Protein AF-A0A9D4GSA9-F1 (afdb_monomer_lite)

Secondary structure (DSSP, 8-state):
--S----------EEEETTEEEETT-EEE-TTSSSEEEE-TTS-EEE--PPPPPP-

Radius of gyration: 16.26 Å; chains: 1; bounding box: 36×24×48 Å

Organism: Dreissena polymorpha (NCBI:txid45954)

Structure (mmCIF, N/CA/C/O backbone):
data_AF-A0A9D4G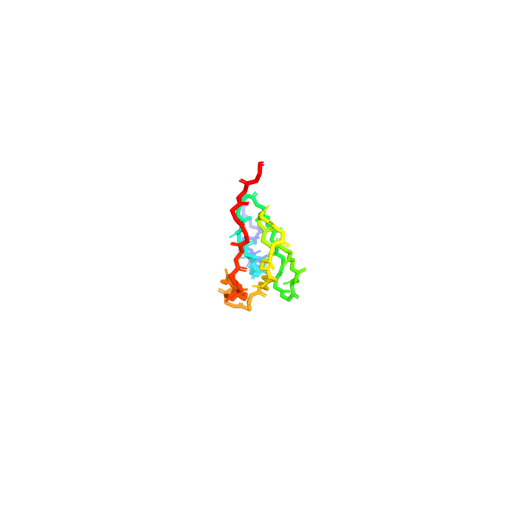SA9-F1
#
_entry.id   AF-A0A9D4GSA9-F1
#
loop_
_atom_site.group_PDB
_atom_site.id
_atom_site.type_symbol
_atom_site.label_atom_id
_atom_site.label_alt_id
_atom_site.label_comp_id
_atom_site.label_asym_id
_atom_site.label_entity_id
_atom_site.label_seq_id
_atom_site.pdbx_PDB_ins_code
_atom_site.Cartn_x
_atom_site.Cartn_y
_atom_site.Cartn_z
_atom_site.occupancy
_atom_site.B_iso_or_equiv
_atom_site.auth_seq_id
_atom_site.auth_comp_id
_atom_site.auth_asym_id
_atom_site.auth_atom_id
_atom_site.pdbx_PDB_model_num
ATOM 1 N N . MET A 1 1 ? -20.663 16.228 33.996 1.00 53.50 1 MET A N 1
ATOM 2 C CA . MET A 1 1 ? -19.761 15.197 33.426 1.00 53.50 1 MET A CA 1
ATOM 3 C C . MET A 1 1 ? -20.540 13.914 33.142 1.00 53.50 1 MET A C 1
ATOM 5 O O . MET A 1 1 ? -20.164 12.836 33.568 1.00 53.50 1 MET A O 1
ATOM 9 N N . ILE A 1 2 ? -21.682 14.041 32.476 1.00 64.94 2 ILE A N 1
ATOM 10 C CA . ILE A 1 2 ? -22.638 12.950 32.262 1.00 64.94 2 ILE A CA 1
ATOM 11 C C . ILE A 1 2 ? -23.256 13.156 30.890 1.00 64.94 2 ILE A C 1
ATOM 13 O O . ILE A 1 2 ? -24.420 13.494 30.778 1.00 64.94 2 ILE A O 1
ATOM 17 N N . VAL A 1 3 ? -22.436 13.040 29.850 1.00 52.81 3 VAL A N 1
ATOM 18 C CA . VAL A 1 3 ? -22.913 12.696 28.512 1.00 52.81 3 VAL A CA 1
ATOM 19 C C . VAL A 1 3 ? -21.790 11.883 27.886 1.00 52.81 3 VAL A C 1
ATOM 21 O O . VAL A 1 3 ? -20.841 12.424 27.336 1.00 52.81 3 VAL A O 1
ATOM 24 N N . SER A 1 4 ? -21.880 10.570 28.065 1.00 55.94 4 SER A N 1
ATOM 25 C CA . SER A 1 4 ? -21.647 9.659 26.957 1.00 55.94 4 SER A CA 1
ATOM 26 C C . SER A 1 4 ? -20.324 9.838 26.209 1.00 55.94 4 SER A C 1
ATOM 28 O O . SER A 1 4 ? -20.303 10.303 25.073 1.00 55.94 4 SER A O 1
ATOM 30 N N . VAL A 1 5 ? -19.254 9.254 26.753 1.00 54.81 5 VAL A N 1
ATOM 31 C CA . VAL A 1 5 ? -18.276 8.541 25.915 1.00 54.81 5 VAL A CA 1
ATOM 32 C C . VAL A 1 5 ? -18.989 7.320 25.309 1.00 54.81 5 VAL A C 1
ATOM 34 O O . VAL A 1 5 ? -18.592 6.176 25.506 1.00 54.81 5 VAL A O 1
ATOM 37 N N . ILE A 1 6 ? -20.104 7.535 24.601 1.00 58.41 6 ILE A N 1
ATOM 38 C CA . ILE A 1 6 ? -20.541 6.569 23.611 1.00 58.41 6 ILE A CA 1
ATOM 39 C C . ILE A 1 6 ? -19.489 6.764 22.530 1.00 58.41 6 ILE A C 1
ATOM 41 O O . ILE A 1 6 ? -19.617 7.619 21.656 1.00 58.41 6 ILE A O 1
ATOM 45 N N . LEU A 1 7 ? -18.392 6.020 22.680 1.00 55.84 7 LEU A N 1
ATOM 46 C CA . LEU A 1 7 ? -17.504 5.640 21.602 1.00 55.84 7 LEU A CA 1
ATOM 47 C C . LEU A 1 7 ? -18.382 4.934 20.563 1.00 55.84 7 LEU A C 1
ATOM 49 O O . LEU A 1 7 ? -18.290 3.731 20.366 1.00 55.84 7 LEU A O 1
ATOM 53 N N . LEU A 1 8 ? -19.178 5.697 19.818 1.00 54.47 8 LEU A N 1
ATOM 54 C CA . LEU A 1 8 ? -19.368 5.420 18.410 1.00 54.47 8 LEU A CA 1
ATOM 55 C C . LEU A 1 8 ? -18.033 5.754 17.733 1.00 54.47 8 LEU A C 1
ATOM 57 O O . LEU A 1 8 ? -17.983 6.519 16.776 1.00 54.47 8 LEU A O 1
ATOM 61 N N . ALA A 1 9 ? -16.930 5.152 18.193 1.00 59.25 9 ALA A N 1
ATOM 62 C CA . ALA A 1 9 ? -15.935 4.711 17.251 1.00 59.25 9 ALA A CA 1
ATOM 63 C C . ALA A 1 9 ? -16.674 3.646 16.438 1.00 59.25 9 ALA A C 1
ATOM 65 O O . ALA A 1 9 ? -16.509 2.447 16.639 1.00 59.25 9 ALA A O 1
ATOM 66 N N . ASN A 1 10 ? -17.529 4.098 15.514 1.00 59.19 10 ASN A N 1
ATOM 67 C CA . ASN A 1 10 ? -17.626 3.449 14.234 1.00 59.19 10 ASN 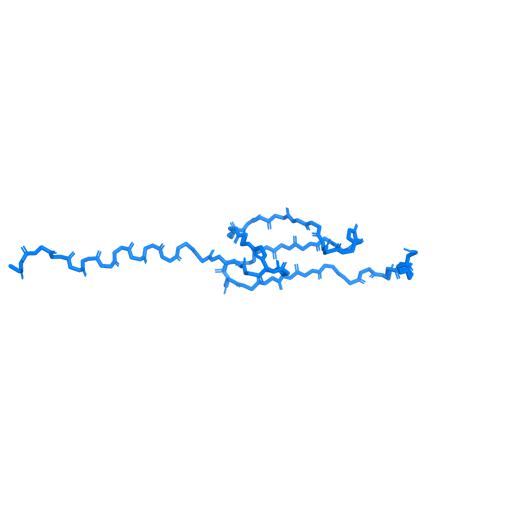A CA 1
ATOM 68 C C . ASN A 1 10 ? -16.192 3.520 13.734 1.00 59.19 10 ASN A C 1
ATOM 70 O O . ASN A 1 10 ? -15.795 4.484 13.083 1.00 59.19 10 ASN A O 1
ATOM 74 N N . ALA A 1 11 ? -15.382 2.556 14.166 1.00 61.03 11 ALA A N 1
ATOM 75 C CA . ALA A 1 11 ? -14.096 2.279 13.593 1.00 61.03 11 ALA A CA 1
ATOM 76 C C . ALA A 1 11 ? -14.446 1.719 12.223 1.00 61.03 11 ALA A C 1
ATOM 78 O O . ALA A 1 11 ? -14.395 0.513 12.000 1.00 61.03 11 ALA A O 1
ATOM 79 N N . ASN A 1 12 ? -14.928 2.604 11.342 1.00 69.62 12 ASN A N 1
ATOM 80 C CA . ASN A 1 12 ? -14.909 2.362 9.927 1.00 69.62 12 ASN A CA 1
ATOM 81 C C . ASN A 1 12 ? -13.440 2.100 9.666 1.00 69.62 12 ASN A C 1
ATOM 83 O O . ASN A 1 12 ? -12.603 2.991 9.838 1.00 69.62 12 ASN A O 1
ATOM 87 N N . LYS A 1 13 ? -13.122 0.820 9.509 1.00 86.69 13 LYS A N 1
ATOM 88 C CA . LYS A 1 13 ? -11.742 0.394 9.496 1.00 86.69 13 LYS A CA 1
ATOM 89 C C . LYS A 1 13 ? -11.143 1.043 8.259 1.00 86.69 13 LYS A C 1
ATOM 91 O O . LYS A 1 13 ? -11.763 1.047 7.201 1.00 86.69 13 LYS A O 1
ATOM 96 N N . VAL A 1 14 ? -9.999 1.679 8.424 1.00 92.81 14 VAL A N 1
ATOM 97 C CA . VAL A 1 14 ? -9.276 2.284 7.311 1.00 92.81 14 VAL A CA 1
ATOM 98 C C . VAL A 1 14 ? -7.993 1.509 7.100 1.00 92.81 14 VAL A C 1
ATOM 100 O O . VAL A 1 14 ? -7.484 0.870 8.025 1.00 92.81 14 VAL A O 1
ATOM 103 N N . CYS A 1 15 ? -7.488 1.565 5.880 1.00 95.44 15 CYS A N 1
ATOM 104 C CA . CYS A 1 15 ? -6.169 1.080 5.544 1.00 95.44 15 CYS A CA 1
ATOM 105 C C . CYS A 1 15 ? -5.229 2.267 5.371 1.00 95.44 15 CYS A C 1
ATOM 107 O O . CYS A 1 15 ? -5.572 3.241 4.701 1.00 95.44 15 CYS A O 1
ATOM 109 N N . GLU A 1 16 ? -4.033 2.168 5.937 1.00 95.25 16 GLU A N 1
ATOM 110 C CA . GLU A 1 16 ? -2.958 3.121 5.679 1.00 95.25 16 GLU A CA 1
ATOM 111 C C . GLU A 1 16 ? -1.986 2.519 4.664 1.00 95.25 16 GLU A C 1
ATOM 113 O O . GLU A 1 16 ? -1.472 1.415 4.858 1.00 95.25 16 GLU A O 1
ATOM 118 N N . TYR A 1 17 ? -1.746 3.235 3.566 1.00 95.56 17 TYR A N 1
ATOM 119 C CA . TYR A 1 17 ? -0.807 2.826 2.527 1.00 95.56 17 TYR A CA 1
ATOM 120 C C . TYR A 1 17 ? -0.016 4.019 2.006 1.00 95.56 17 TYR A C 1
ATOM 122 O O . TYR A 1 17 ? -0.594 4.997 1.535 1.00 95.56 17 TYR A O 1
ATOM 130 N N . ASN A 1 18 ? 1.314 3.933 2.080 1.00 93.81 18 ASN A N 1
ATOM 131 C CA . ASN A 1 18 ? 2.241 4.971 1.620 1.00 93.81 18 ASN A CA 1
ATOM 132 C C . ASN A 1 18 ? 1.894 6.394 2.121 1.00 93.81 18 ASN A C 1
ATOM 134 O O . ASN A 1 18 ? 1.940 7.365 1.370 1.00 93.81 18 ASN A O 1
ATOM 138 N N . GLY A 1 19 ? 1.482 6.508 3.389 1.00 93.88 19 GLY A N 1
ATOM 139 C CA . GLY A 1 19 ? 1.087 7.778 4.014 1.00 93.88 19 GLY A CA 1
ATOM 140 C C . GLY A 1 19 ? -0.324 8.273 3.670 1.00 93.88 19 GLY A C 1
ATOM 141 O O . GLY A 1 19 ? -0.734 9.309 4.186 1.00 93.88 19 GLY A O 1
ATOM 142 N N . ASN A 1 20 ? -1.077 7.541 2.844 1.00 94.56 20 ASN A N 1
ATOM 143 C CA . ASN A 1 20 ? -2.471 7.836 2.518 1.00 94.56 20 ASN A CA 1
ATOM 144 C C . ASN A 1 20 ? -3.426 6.919 3.289 1.00 94.56 20 ASN A C 1
ATOM 146 O O . ASN A 1 20 ? -3.085 5.784 3.627 1.00 94.56 20 ASN A O 1
ATOM 150 N N . THR A 1 21 ? -4.647 7.399 3.512 1.00 95.75 21 THR A N 1
ATOM 151 C CA . THR A 1 21 ? -5.722 6.651 4.172 1.00 95.75 21 THR A CA 1
ATOM 152 C C . THR A 1 21 ? -6.797 6.264 3.159 1.00 95.75 21 THR A C 1
ATOM 154 O O . THR A 1 21 ? -7.279 7.116 2.415 1.00 95.75 21 THR A O 1
ATOM 157 N N . 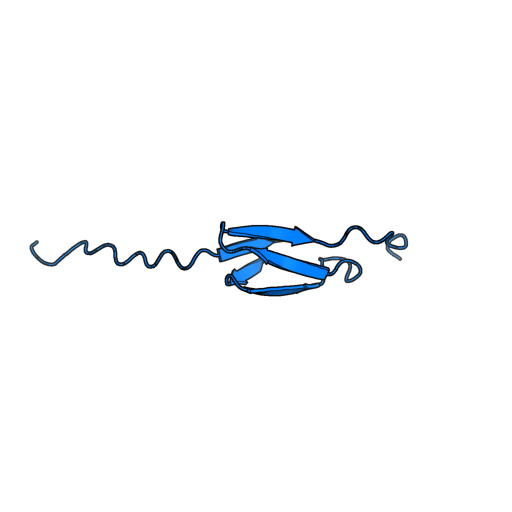TYR A 1 22 ? -7.196 4.993 3.169 1.00 95.19 22 TYR A N 1
ATOM 158 C CA . TYR A 1 22 ? -8.212 4.412 2.290 1.00 95.19 22 TYR A CA 1
ATOM 159 C C . TYR A 1 22 ? -9.329 3.778 3.118 1.00 95.19 22 TYR A C 1
ATOM 161 O O . TYR A 1 22 ? -9.071 3.170 4.160 1.00 95.19 22 TYR A O 1
ATOM 169 N N . ASN A 1 23 ? -10.569 3.900 2.659 1.00 95.25 23 ASN A N 1
ATOM 170 C CA . ASN A 1 23 ? -11.716 3.248 3.279 1.00 95.25 23 ASN A CA 1
ATOM 171 C C . ASN A 1 23 ? -11.782 1.775 2.869 1.00 95.25 23 ASN A C 1
ATOM 173 O O . ASN A 1 23 ? -11.350 1.395 1.782 1.00 95.25 23 ASN A O 1
ATOM 177 N N . VAL A 1 24 ? -12.378 0.941 3.720 1.00 95.19 24 VAL A N 1
ATOM 178 C CA . VAL A 1 24 ? -12.706 -0.446 3.361 1.00 95.19 24 VAL A CA 1
ATOM 179 C C . VAL A 1 24 ? -13.502 -0.491 2.057 1.00 95.19 24 VAL A C 1
ATOM 181 O O . VAL A 1 24 ? -14.496 0.216 1.899 1.00 95.19 24 VAL A O 1
ATOM 184 N N . GLY A 1 25 ? -13.061 -1.350 1.137 1.00 94.75 25 GLY A N 1
ATOM 185 C CA . GLY A 1 25 ? -13.631 -1.489 -0.202 1.00 94.75 25 GLY A CA 1
ATOM 186 C C . GLY A 1 25 ? -12.984 -0.596 -1.264 1.00 94.75 25 GLY A C 1
ATOM 187 O O . GLY A 1 25 ? -13.195 -0.836 -2.455 1.00 94.75 25 GLY A O 1
ATOM 188 N N . ASP A 1 26 ? -12.159 0.381 -0.876 1.00 96.94 26 ASP A N 1
ATOM 189 C CA . ASP A 1 26 ? -11.425 1.199 -1.838 1.00 96.94 26 ASP A CA 1
ATOM 190 C C . ASP A 1 26 ? -10.437 0.344 -2.637 1.00 96.94 26 ASP A C 1
ATOM 192 O O . ASP A 1 26 ? -9.781 -0.558 -2.110 1.00 96.94 26 ASP A O 1
ATOM 196 N N . ASN A 1 27 ? -10.318 0.675 -3.922 1.00 97.19 27 ASN A N 1
ATOM 197 C CA . ASN A 1 27 ? -9.320 0.134 -4.833 1.00 97.19 27 ASN A CA 1
ATOM 198 C C . ASN A 1 27 ? -8.465 1.292 -5.348 1.00 97.19 27 ASN A C 1
ATOM 200 O O . ASN A 1 27 ? -8.996 2.322 -5.767 1.00 97.19 27 ASN A O 1
ATOM 204 N N . PHE A 1 28 ? -7.149 1.131 -5.324 1.00 96.62 28 PHE A N 1
ATOM 205 C CA . PHE A 1 28 ? -6.196 2.177 -5.683 1.00 96.62 28 PHE A CA 1
ATOM 206 C C . PHE A 1 28 ? -4.955 1.584 -6.351 1.00 96.62 28 PHE A C 1
ATOM 208 O O . PHE A 1 28 ? -4.746 0.373 -6.349 1.00 96.62 28 PHE A O 1
ATOM 215 N N . MET A 1 29 ? -4.139 2.436 -6.967 1.00 96.25 29 MET A N 1
ATOM 216 C CA . MET A 1 29 ? -2.849 2.025 -7.516 1.00 96.25 29 MET A CA 1
ATOM 217 C C . MET A 1 29 ? -1.761 2.202 -6.461 1.00 96.25 29 MET A C 1
ATOM 219 O O . MET A 1 29 ? -1.793 3.154 -5.683 1.00 96.25 29 MET A O 1
ATOM 223 N N . ASP A 1 30 ? -0.807 1.280 -6.455 1.00 93.88 30 ASP A N 1
ATOM 224 C CA . ASP A 1 30 ? 0.422 1.361 -5.675 1.00 93.88 30 ASP A CA 1
ATOM 225 C C . ASP A 1 30 ? 1.177 2.675 -5.962 1.00 93.88 30 ASP A C 1
ATOM 227 O O . ASP A 1 30 ? 0.948 3.328 -6.982 1.00 93.88 30 ASP A O 1
ATOM 231 N N . ALA A 1 31 ? 2.100 3.056 -5.083 1.00 89.94 31 ALA A N 1
ATOM 232 C CA . ALA A 1 31 ? 2.952 4.234 -5.189 1.00 89.94 31 ALA A CA 1
ATOM 233 C C . ALA A 1 31 ? 3.661 4.336 -6.549 1.00 89.94 31 ALA A C 1
ATOM 235 O O . ALA A 1 31 ? 3.831 5.427 -7.086 1.00 89.94 31 ALA A O 1
ATOM 236 N N . GLU A 1 32 ? 4.035 3.189 -7.115 1.00 89.69 32 GLU A N 1
ATOM 237 C CA . GLU A 1 32 ? 4.718 3.067 -8.406 1.00 89.69 32 GLU A CA 1
ATOM 238 C C . GLU A 1 32 ? 3.738 2.956 -9.592 1.00 89.69 32 GLU A C 1
ATOM 240 O O . GLU A 1 32 ? 4.151 2.825 -10.742 1.00 89.69 32 GLU A O 1
ATOM 245 N N . GLY A 1 33 ? 2.424 2.967 -9.341 1.00 92.12 33 GLY A N 1
ATOM 246 C CA . GLY A 1 33 ? 1.384 2.912 -10.373 1.00 92.12 33 GLY A CA 1
ATOM 247 C C . GLY A 1 33 ? 1.262 1.569 -11.101 1.00 92.12 33 GLY A C 1
ATOM 248 O O . GLY A 1 33 ? 0.549 1.468 -12.096 1.00 92.12 33 GLY A O 1
ATOM 249 N N . CYS A 1 34 ? 1.962 0.535 -10.641 1.00 94.69 34 CYS A N 1
ATOM 250 C CA . CYS A 1 34 ? 2.049 -0.758 -11.316 1.00 94.69 34 CYS A CA 1
ATOM 251 C C . CYS A 1 34 ? 1.080 -1.795 -10.729 1.00 94.69 34 CYS A C 1
ATOM 253 O O . CYS A 1 34 ? 0.324 -2.450 -11.460 1.00 94.69 34 CYS A O 1
ATOM 255 N N . ASN A 1 35 ? 1.092 -1.945 -9.403 1.00 96.25 35 ASN A N 1
ATOM 256 C CA . ASN A 1 35 ? 0.214 -2.869 -8.704 1.00 96.25 35 ASN A CA 1
ATOM 257 C C . ASN A 1 35 ? -1.116 -2.206 -8.364 1.00 96.25 35 ASN A C 1
ATOM 259 O O . ASN A 1 35 ? -1.180 -1.021 -8.050 1.00 96.25 35 ASN A O 1
ATOM 263 N N . THR A 1 36 ? -2.190 -2.987 -8.420 1.00 97.06 36 THR A N 1
ATOM 264 C CA . THR A 1 36 ? -3.500 -2.557 -7.931 1.00 97.06 36 THR A CA 1
ATOM 265 C C . THR A 1 36 ? -3.670 -3.082 -6.517 1.00 97.06 36 THR A C 1
ATOM 267 O O . THR A 1 36 ? -3.450 -4.268 -6.270 1.00 97.06 36 THR A O 1
ATOM 270 N N . CYS A 1 37 ? -4.061 -2.206 -5.606 1.00 98.00 37 CYS A N 1
ATOM 271 C CA . CYS A 1 37 ? -4.263 -2.486 -4.199 1.00 98.00 37 CYS A CA 1
ATOM 272 C C . CYS A 1 37 ? -5.733 -2.307 -3.816 1.00 98.00 37 CYS A C 1
ATOM 274 O O . CYS A 1 37 ? -6.454 -1.520 -4.431 1.00 98.00 37 CYS A O 1
ATOM 276 N N . PHE A 1 38 ? -6.172 -3.029 -2.791 1.00 97.38 38 PHE A N 1
ATOM 277 C CA . PHE A 1 38 ? -7.497 -2.898 -2.203 1.00 97.38 38 PHE A CA 1
ATOM 278 C C . PHE A 1 38 ? -7.407 -2.833 -0.678 1.00 97.38 38 PHE A C 1
ATOM 280 O O . PHE A 1 38 ? -6.549 -3.478 -0.067 1.00 97.38 38 PHE A O 1
ATOM 287 N N . CYS A 1 39 ? -8.308 -2.068 -0.065 1.00 97.50 39 CYS A N 1
ATOM 288 C CA . CYS A 1 39 ? -8.460 -2.033 1.384 1.00 97.50 39 CYS A CA 1
ATOM 289 C C . CYS A 1 39 ? -9.476 -3.089 1.841 1.00 97.50 39 CYS A C 1
ATOM 291 O O . CYS A 1 39 ? -10.672 -2.983 1.557 1.00 97.50 39 CYS A O 1
ATOM 293 N N . GLY A 1 40 ? -9.001 -4.126 2.532 1.00 94.94 40 GLY A N 1
ATOM 294 C CA . GLY A 1 40 ? -9.835 -5.205 3.058 1.00 94.94 40 GLY A CA 1
ATOM 295 C C . GLY A 1 40 ? -10.592 -4.807 4.325 1.00 94.94 40 GLY A C 1
ATOM 296 O O . GLY A 1 40 ? -10.150 -3.952 5.086 1.00 94.94 40 GLY A O 1
ATOM 297 N 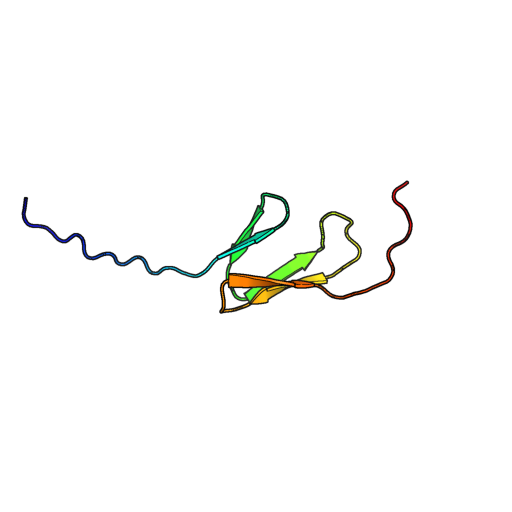N . GLU A 1 41 ? -11.706 -5.487 4.605 1.00 92.81 41 GLU A N 1
ATOM 298 C CA . GLU A 1 41 ? -12.568 -5.252 5.784 1.00 92.81 41 GLU A CA 1
ATOM 299 C C . GLU A 1 41 ? -11.830 -5.380 7.126 1.00 92.81 41 GLU A C 1
ATOM 301 O O . GLU A 1 41 ? -12.222 -4.811 8.145 1.00 92.81 41 GLU A O 1
ATOM 306 N N . ASN A 1 42 ? -10.716 -6.108 7.132 1.00 90.56 42 ASN A N 1
ATOM 307 C CA . ASN A 1 42 ? -9.830 -6.239 8.277 1.00 90.56 42 ASN A CA 1
ATOM 308 C C . ASN A 1 42 ? -8.861 -5.052 8.444 1.00 90.56 42 ASN A C 1
ATOM 310 O O . ASN A 1 42 ? -8.041 -5.109 9.361 1.00 90.56 42 ASN A O 1
ATOM 314 N N . GLY A 1 43 ? -8.963 -3.988 7.644 1.00 90.50 43 GLY A N 1
ATOM 315 C CA . GLY A 1 43 ? -8.073 -2.823 7.688 1.00 90.50 43 GLY A CA 1
ATOM 316 C C . GLY A 1 43 ? -6.676 -3.105 7.136 1.00 90.50 43 GLY A C 1
ATOM 317 O O . GLY A 1 43 ? -5.750 -2.348 7.406 1.00 90.50 43 GLY A O 1
ATOM 318 N N . ALA A 1 44 ? -6.506 -4.218 6.417 1.00 95.00 44 ALA A N 1
ATOM 319 C CA . ALA A 1 44 ? -5.253 -4.566 5.765 1.00 95.00 44 ALA A CA 1
ATOM 320 C C . ALA A 1 44 ? -5.327 -4.255 4.269 1.00 95.00 44 ALA A C 1
ATOM 322 O O . ALA A 1 44 ? -6.364 -4.433 3.629 1.00 95.00 44 ALA A O 1
ATOM 323 N N . VAL A 1 45 ? -4.195 -3.838 3.710 1.00 97.06 45 VAL A N 1
ATOM 324 C CA . VAL A 1 45 ? -4.038 -3.639 2.270 1.00 97.06 45 VAL A CA 1
ATOM 325 C C . VAL A 1 45 ? -3.596 -4.946 1.630 1.00 97.06 45 VAL A C 1
ATOM 327 O O . VAL A 1 45 ? -2.640 -5.572 2.089 1.00 97.06 45 VAL A O 1
ATOM 330 N N . GLY A 1 46 ? -4.263 -5.341 0.550 1.00 96.81 46 GLY A N 1
ATOM 331 C CA . GLY A 1 46 ? -3.777 -6.375 -0.358 1.00 96.81 46 GLY A CA 1
ATOM 332 C C . GLY A 1 46 ? -3.465 -5.766 -1.719 1.00 96.81 46 GLY A C 1
ATOM 333 O O . GLY A 1 46 ? -4.294 -5.040 -2.253 1.00 96.81 46 GLY A O 1
ATOM 334 N N . CYS A 1 47 ? -2.302 -6.069 -2.294 1.00 97.44 47 CYS A N 1
ATOM 335 C CA . CYS A 1 47 ? -1.921 -5.620 -3.635 1.00 97.44 47 CYS A CA 1
ATOM 336 C C . CYS A 1 47 ? -1.696 -6.809 -4.572 1.00 97.44 47 CYS A C 1
ATOM 338 O O . CYS A 1 47 ? -1.321 -7.902 -4.142 1.00 97.44 47 CYS A O 1
ATOM 340 N N . THR A 1 48 ? -1.906 -6.601 -5.873 1.00 96.12 48 THR A N 1
ATOM 341 C CA . THR A 1 48 ? -1.447 -7.548 -6.895 1.00 96.12 48 THR A CA 1
ATOM 342 C C . THR A 1 48 ? 0.075 -7.674 -6.850 1.00 96.12 48 THR A C 1
ATOM 344 O O . THR A 1 48 ? 0.756 -6.738 -6.451 1.00 96.12 48 THR A O 1
ATOM 347 N N . MET A 1 49 ? 0.615 -8.801 -7.313 1.00 92.81 49 MET A N 1
ATOM 348 C CA . MET A 1 49 ? 2.062 -9.024 -7.430 1.00 92.81 49 MET A CA 1
ATOM 349 C C . MET A 1 49 ? 2.478 -9.054 -8.904 1.00 92.81 49 MET A C 1
ATOM 351 O O . MET A 1 49 ? 2.887 -10.089 -9.430 1.00 92.81 49 MET A O 1
ATOM 355 N N . LYS A 1 50 ? 2.298 -7.932 -9.607 1.00 92.75 50 LYS A N 1
ATOM 356 C CA . LYS A 1 50 ? 2.794 -7.778 -10.978 1.00 92.75 50 LYS A CA 1
ATOM 357 C C . LYS A 1 50 ? 4.279 -7.434 -10.928 1.00 92.75 50 LYS A C 1
ATOM 359 O O . LYS A 1 50 ? 4.732 -6.721 -10.039 1.00 92.75 50 LYS A O 1
ATOM 364 N N . TYR A 1 51 ? 5.034 -7.939 -11.899 1.00 92.12 51 TYR A N 1
ATOM 365 C CA . TYR A 1 51 ? 6.412 -7.506 -12.083 1.00 92.12 51 TYR A CA 1
ATOM 366 C C . TYR A 1 51 ? 6.412 -6.063 -12.593 1.00 92.12 51 TYR A C 1
ATOM 368 O O . TYR A 1 51 ? 5.888 -5.794 -13.677 1.00 92.12 51 TYR A O 1
ATOM 376 N N . CYS A 1 52 ? 6.976 -5.154 -11.803 1.00 90.44 52 CYS A N 1
ATOM 377 C CA . CYS A 1 52 ? 7.037 -3.739 -12.132 1.00 90.44 52 CYS A CA 1
ATOM 378 C C . CYS A 1 52 ? 8.377 -3.406 -12.792 1.00 90.44 52 CYS A C 1
ATOM 380 O O . CYS A 1 52 ? 9.416 -3.901 -12.345 1.00 90.44 52 CYS A O 1
ATOM 382 N N . PRO A 1 53 ? 8.377 -2.603 -13.870 1.00 85.44 53 PRO A N 1
ATOM 383 C CA . PRO A 1 53 ? 9.617 -2.122 -14.456 1.00 85.44 53 PRO A CA 1
ATOM 384 C C . PRO A 1 53 ? 10.375 -1.249 -13.441 1.00 85.44 53 PRO A C 1
ATOM 386 O O . PRO A 1 53 ? 9.743 -0.633 -12.581 1.00 85.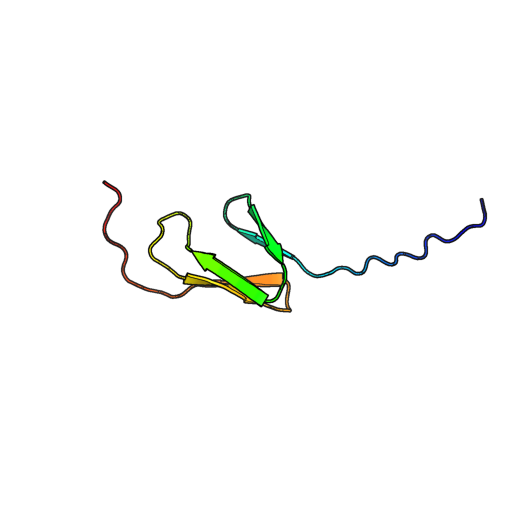44 53 PRO A O 1
ATOM 389 N N . PRO A 1 54 ? 11.715 -1.182 -13.529 1.00 79.81 54 PRO A N 1
ATOM 390 C CA . PRO A 1 54 ? 12.498 -0.326 -12.650 1.00 79.81 54 PRO A CA 1
ATOM 391 C C . PRO A 1 54 ? 12.068 1.145 -12.793 1.00 79.81 54 PRO A C 1
ATOM 393 O O . PRO A 1 54 ? 11.730 1.5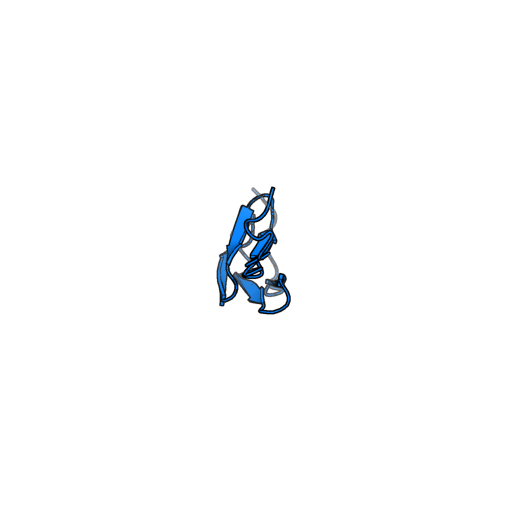69 -13.905 1.00 79.81 54 PRO A O 1
ATOM 396 N N . PRO A 1 55 ? 12.084 1.922 -11.695 1.00 70.38 55 PRO A N 1
ATOM 397 C CA . PRO A 1 55 ? 11.780 3.347 -11.740 1.00 70.38 55 PRO A CA 1
ATOM 398 C C . PRO A 1 55 ? 12.783 4.067 -12.654 1.00 70.38 55 PRO A C 1
ATOM 400 O O . PRO A 1 55 ? 13.983 3.791 -12.595 1.00 70.38 55 PRO A O 1
ATOM 403 N N . ASN A 1 56 ? 12.272 4.945 -13.519 1.00 61.88 56 ASN A N 1
ATOM 404 C CA . ASN A 1 56 ? 13.060 5.795 -14.420 1.00 61.88 56 ASN A CA 1
ATOM 405 C C . ASN A 1 56 ? 13.431 7.119 -13.750 1.00 61.88 56 ASN A C 1
ATOM 407 O O . ASN A 1 56 ? 12.547 7.674 -13.058 1.00 61.88 56 ASN A O 1
#

Sequence (56 aa):
MIVSVILLANANKVCEYNGNTYNVGDNFMDAEGCNTCFCGENGAVGCTMKYCPPPN

pLDDT: mean 85.26, std 15.47, range [52.81, 98.0]

Foldseek 3Di:
DDDDPVPPCPCQQWADAPNDIHGAQDWDAHPLRPWIWGQHSVNYIDIDDDDDDDDD

InterPro domains:
  IPR008037 Pacifastin domain [PF05375] (25-54)